Protein AF-A0A534LG85-F1 (afdb_monomer_lite)

Sequence (74 aa):
MATLKVIEDVLRREAMPMTRYKIRQALGNRIAQPLLDEGLHYLADHEMVYDEGPGGKVLWIRTSDATRARLRGA

Secondary structure (DSSP, 8-state):
-HHHHHHHHHHHHH-S-EEHHHHHHHTTT-S-HHHHHHHHHHHHHTTSEEE--TTSEEEE----HHHHHHHHT-

Radius of gyration: 11.13 Å; chains: 1; bounding box: 20×31×24 Å

pLDDT: mean 85.78, std 10.46, range [50.69, 95.06]

Foldseek 3Di:
DVLLVLLLVQQVVVQDWDDLVVSCVSVVVPDDSVRSVVSQVVCVVQVQWDDPDDPGTIHGDHDHVVVVVVVVVD

Structure (mmCIF, N/CA/C/O backbone):
data_AF-A0A534LG85-F1
#
_entry.id   AF-A0A534LG85-F1
#
loop_
_atom_site.group_PDB
_atom_site.id
_atom_site.type_symbol
_atom_site.label_atom_id
_atom_site.label_alt_id
_atom_site.label_comp_id
_atom_site.label_asym_id
_atom_site.label_entity_id
_atom_site.label_seq_id
_atom_site.pdbx_PDB_ins_code
_atom_site.Cartn_x
_atom_site.Cartn_y
_atom_site.Cartn_z
_atom_site.occupancy
_atom_site.B_iso_or_equiv
_atom_site.auth_seq_id
_atom_site.auth_comp_id
_atom_site.auth_asym_id
_atom_site.auth_atom_id
_atom_site.pdbx_PDB_model_num
ATOM 1 N N . MET A 1 1 ? -1.324 -15.685 4.543 1.00 58.38 1 MET A N 1
ATOM 2 C CA . MET A 1 1 ? -1.827 -15.271 3.210 1.00 58.38 1 MET A CA 1
ATOM 3 C C . MET A 1 1 ? -2.977 -14.270 3.273 1.00 58.38 1 MET A C 1
ATOM 5 O O . MET A 1 1 ? -3.061 -13.443 2.376 1.00 58.38 1 MET A O 1
ATOM 9 N N . ALA A 1 2 ? -3.813 -14.284 4.322 1.00 76.00 2 ALA A N 1
ATOM 10 C CA . ALA A 1 2 ? -4.917 -13.330 4.482 1.00 76.00 2 ALA A CA 1
ATOM 11 C C . ALA A 1 2 ? -4.494 -11.854 4.325 1.00 76.00 2 ALA A C 1
ATOM 13 O O . ALA A 1 2 ? -5.142 -11.117 3.597 1.00 76.00 2 ALA A O 1
ATOM 14 N N . THR A 1 3 ? -3.369 -11.438 4.916 1.00 83.69 3 THR A N 1
ATOM 15 C CA . THR A 1 3 ? -2.871 -10.053 4.831 1.00 83.69 3 THR A CA 1
ATOM 16 C C . THR A 1 3 ? -2.605 -9.589 3.396 1.00 83.69 3 THR A C 1
ATOM 18 O O . THR A 1 3 ? -3.077 -8.524 3.012 1.00 83.69 3 THR A O 1
ATOM 21 N N . LEU A 1 4 ? -1.905 -10.398 2.587 1.00 86.56 4 LEU A N 1
ATOM 22 C CA . LEU A 1 4 ? -1.606 -10.065 1.186 1.00 86.56 4 LEU A CA 1
ATOM 23 C C . LEU A 1 4 ? -2.886 -9.918 0.365 1.00 86.56 4 LEU A C 1
ATOM 25 O O . LEU A 1 4 ? -3.012 -8.966 -0.395 1.00 86.56 4 LEU A O 1
ATOM 29 N N . LYS A 1 5 ? -3.854 -10.817 0.579 1.00 86.62 5 LYS A N 1
ATOM 30 C CA . LYS A 1 5 ? -5.151 -10.767 -0.101 1.00 86.62 5 LYS A CA 1
ATOM 31 C C . LYS A 1 5 ? -5.894 -9.467 0.189 1.00 86.62 5 LYS A C 1
ATOM 33 O O . LYS A 1 5 ? -6.381 -8.826 -0.727 1.00 86.62 5 LYS A O 1
ATOM 38 N N . VAL A 1 6 ? -5.944 -9.056 1.456 1.00 90.50 6 VAL A N 1
ATOM 39 C CA . VAL A 1 6 ? -6.664 -7.837 1.847 1.00 90.50 6 VAL A CA 1
ATOM 40 C C . VAL A 1 6 ? -5.950 -6.579 1.319 1.00 90.50 6 VAL A C 1
ATOM 42 O O . VAL A 1 6 ? -6.621 -5.631 0.918 1.00 90.50 6 VAL A O 1
ATOM 45 N N . ILE A 1 7 ? -4.609 -6.566 1.265 1.00 91.12 7 ILE A N 1
ATOM 46 C CA . ILE A 1 7 ? -3.843 -5.474 0.632 1.00 91.12 7 ILE A CA 1
ATOM 47 C C . ILE A 1 7 ? -4.132 -5.418 -0.878 1.00 91.12 7 ILE A C 1
ATOM 49 O O . ILE A 1 7 ? -4.428 -4.342 -1.397 1.00 91.12 7 ILE A O 1
ATOM 53 N N . GLU A 1 8 ? -4.097 -6.562 -1.567 1.00 90.00 8 GLU A N 1
ATOM 54 C CA . GLU A 1 8 ? -4.445 -6.670 -2.991 1.00 90.00 8 GLU A CA 1
ATOM 55 C C . GLU A 1 8 ? -5.872 -6.184 -3.262 1.00 90.00 8 GLU A C 1
ATOM 57 O O . GLU A 1 8 ? -6.071 -5.359 -4.151 1.00 90.00 8 GLU A O 1
ATOM 62 N N . ASP A 1 9 ? -6.852 -6.629 -2.475 1.00 90.56 9 ASP A N 1
ATOM 63 C CA . ASP A 1 9 ? -8.256 -6.252 -2.649 1.00 90.56 9 ASP A CA 1
ATOM 64 C C . ASP A 1 9 ? -8.450 -4.729 -2.556 1.00 90.56 9 ASP A C 1
ATOM 66 O O . ASP A 1 9 ? -9.179 -4.149 -3.364 1.00 90.56 9 ASP A O 1
ATOM 70 N N . VAL A 1 10 ? -7.768 -4.060 -1.616 1.00 92.12 10 VAL A N 1
ATOM 71 C CA . VAL A 1 10 ? -7.802 -2.593 -1.492 1.00 92.12 10 VAL A CA 1
ATOM 72 C C . VAL A 1 10 ? -7.173 -1.920 -2.710 1.00 92.12 10 VAL A C 1
ATOM 74 O O . VAL A 1 10 ? -7.800 -1.055 -3.320 1.00 92.12 10 VAL A O 1
ATOM 77 N N . LEU A 1 11 ? -5.960 -2.321 -3.094 1.00 90.81 11 LEU A N 1
ATOM 78 C CA . LEU A 1 11 ? -5.237 -1.689 -4.202 1.00 90.81 11 LEU A CA 1
ATOM 79 C C . LEU A 1 11 ? -5.949 -1.886 -5.544 1.00 90.81 11 LEU A C 1
ATOM 81 O O . LEU A 1 11 ? -6.045 -0.953 -6.343 1.00 90.81 11 LEU A O 1
ATOM 85 N N . ARG A 1 12 ? -6.500 -3.080 -5.773 1.00 88.62 12 ARG A N 1
ATOM 86 C CA . ARG A 1 12 ? -7.269 -3.404 -6.975 1.00 88.62 12 ARG A CA 1
ATOM 87 C C . ARG A 1 12 ? -8.592 -2.644 -7.033 1.00 88.62 12 ARG A C 1
ATOM 89 O O . ARG A 1 12 ? -8.992 -2.234 -8.120 1.00 88.62 12 ARG A O 1
ATOM 96 N N . ARG A 1 13 ? -9.284 -2.482 -5.899 1.00 88.75 13 ARG A N 1
ATOM 97 C CA . ARG A 1 13 ? -10.562 -1.757 -5.833 1.00 88.75 13 ARG A CA 1
ATOM 98 C C . ARG A 1 13 ? -10.390 -0.272 -6.129 1.00 88.75 13 ARG A C 1
ATOM 100 O O . ARG A 1 13 ? -11.199 0.288 -6.858 1.00 88.75 13 ARG A O 1
ATOM 107 N N . GLU A 1 14 ? -9.379 0.351 -5.537 1.00 86.44 14 GLU A N 1
ATOM 108 C CA . GLU A 1 14 ? -9.161 1.793 -5.669 1.00 86.44 14 GLU A CA 1
ATOM 109 C C . GLU A 1 14 ? -8.557 2.155 -7.033 1.00 86.44 14 GLU A C 1
ATOM 111 O O . GLU A 1 14 ? -8.838 3.233 -7.551 1.00 86.44 14 GLU A O 1
ATOM 116 N N . ALA A 1 15 ? -7.757 1.255 -7.627 1.00 81.06 15 ALA A N 1
ATOM 117 C CA . ALA A 1 15 ? -7.172 1.386 -8.968 1.00 81.06 15 ALA A CA 1
ATOM 118 C C . ALA A 1 15 ? -6.492 2.749 -9.238 1.00 81.06 15 ALA A C 1
ATOM 120 O O . ALA A 1 15 ? -6.396 3.200 -10.379 1.00 81.06 15 ALA A O 1
ATOM 121 N N . MET A 1 16 ? -6.003 3.404 -8.181 1.00 89.00 16 MET A N 1
ATOM 122 C CA . MET A 1 16 ? -5.349 4.708 -8.221 1.00 89.00 16 MET A CA 1
ATOM 123 C C . MET A 1 16 ? -4.091 4.704 -7.343 1.00 89.00 16 MET A C 1
ATOM 125 O O . MET A 1 16 ? -4.018 3.924 -6.392 1.00 89.00 16 MET A O 1
ATOM 129 N N . PRO A 1 17 ? -3.102 5.578 -7.605 1.00 92.88 17 PRO A N 1
ATOM 130 C CA . PRO A 1 17 ? -1.913 5.669 -6.765 1.00 92.88 17 PRO A CA 1
ATOM 131 C C . PRO A 1 17 ? -2.256 6.134 -5.342 1.00 92.88 17 PRO A C 1
ATOM 133 O O . PRO A 1 17 ? -2.784 7.233 -5.144 1.00 92.88 17 PRO A O 1
ATOM 136 N N . MET A 1 18 ? -1.910 5.333 -4.334 1.00 94.75 18 MET A N 1
ATOM 137 C CA . MET A 1 18 ? -2.198 5.612 -2.924 1.00 94.75 18 MET A CA 1
ATOM 138 C C . MET A 1 18 ? -0.931 5.640 -2.079 1.00 94.75 18 MET A C 1
ATOM 140 O O . MET A 1 18 ? -0.002 4.872 -2.295 1.00 94.75 18 MET A O 1
ATOM 144 N N . THR A 1 19 ? -0.902 6.494 -1.058 1.00 95.06 19 THR A N 1
ATOM 145 C CA . THR A 1 19 ? 0.168 6.445 -0.057 1.00 95.06 19 THR A CA 1
ATOM 146 C C . THR A 1 19 ? -0.038 5.257 0.881 1.00 95.06 19 THR A C 1
ATOM 148 O O . THR A 1 19 ? -1.176 4.866 1.158 1.00 95.06 19 THR A O 1
ATOM 151 N N . ARG A 1 20 ? 1.051 4.740 1.460 1.00 94.25 20 ARG A N 1
ATOM 152 C CA . ARG A 1 20 ? 1.021 3.710 2.520 1.00 94.25 20 ARG A CA 1
ATOM 153 C C . ARG A 1 20 ? 0.043 4.049 3.649 1.00 94.25 20 ARG A C 1
ATOM 155 O O . ARG A 1 20 ? -0.716 3.192 4.090 1.00 94.25 20 ARG A O 1
ATOM 162 N N . TYR A 1 21 ? -0.012 5.322 4.046 1.00 93.38 21 TYR A N 1
ATOM 163 C CA . TYR A 1 21 ? -0.983 5.821 5.022 1.00 93.38 21 TYR A CA 1
ATOM 164 C C . TYR A 1 21 ? -2.438 5.599 4.577 1.00 93.38 21 TYR A C 1
ATOM 166 O O . TYR A 1 21 ? -3.230 5.041 5.336 1.00 93.38 21 TYR A O 1
ATOM 174 N N . LYS A 1 22 ? -2.790 5.987 3.342 1.00 94.25 22 LYS A N 1
ATOM 175 C CA . LYS A 1 22 ? -4.151 5.815 2.808 1.00 94.25 22 LYS A CA 1
ATOM 176 C C . LYS A 1 22 ? -4.521 4.343 2.643 1.00 94.25 22 LYS A C 1
ATOM 178 O O . LYS A 1 22 ? -5.655 3.974 2.927 1.00 94.25 22 LYS A O 1
ATOM 183 N N . ILE A 1 23 ? -3.570 3.500 2.240 1.00 93.94 23 ILE A N 1
ATOM 184 C CA . ILE A 1 23 ? -3.772 2.048 2.140 1.00 93.94 23 ILE A CA 1
ATOM 185 C C . ILE A 1 23 ? -4.077 1.480 3.528 1.00 93.94 23 ILE A C 1
ATOM 187 O O . ILE A 1 23 ? -5.085 0.803 3.717 1.00 93.94 23 ILE A O 1
ATOM 191 N N . ARG A 1 24 ? -3.275 1.832 4.539 1.00 93.69 24 ARG A N 1
ATOM 192 C CA . ARG A 1 24 ? -3.508 1.415 5.927 1.00 93.69 24 ARG A CA 1
ATOM 193 C C . ARG A 1 24 ? -4.863 1.888 6.460 1.00 93.69 24 ARG A C 1
ATOM 195 O O . ARG A 1 24 ? -5.555 1.123 7.131 1.00 93.69 24 ARG A O 1
ATOM 202 N N . GLN A 1 25 ? -5.266 3.113 6.127 1.00 94.38 25 GLN A N 1
ATOM 203 C CA . GLN A 1 25 ? -6.575 3.656 6.485 1.00 94.38 25 GLN A CA 1
ATOM 204 C C . GLN A 1 25 ? -7.721 2.877 5.820 1.00 94.38 25 GLN A C 1
ATOM 206 O O . GLN A 1 25 ? -8.676 2.519 6.507 1.00 94.38 25 GLN A O 1
ATOM 211 N N . ALA A 1 26 ? -7.618 2.553 4.527 1.00 92.25 26 ALA A N 1
ATOM 212 C CA . ALA A 1 26 ? -8.606 1.743 3.804 1.00 92.25 26 ALA A CA 1
ATOM 213 C C . ALA A 1 26 ? -8.722 0.313 4.366 1.00 92.25 26 ALA A C 1
ATOM 215 O O . ALA A 1 26 ? -9.799 -0.282 4.379 1.00 92.25 26 ALA A O 1
ATOM 216 N N . LEU A 1 27 ? -7.631 -0.211 4.929 1.00 92.06 27 LEU A N 1
ATOM 217 C CA . LEU A 1 27 ? -7.601 -1.476 5.666 1.00 92.06 27 LEU A CA 1
ATOM 218 C C . LEU A 1 27 ? -8.216 -1.373 7.078 1.00 92.06 27 LEU A C 1
ATOM 220 O O . LEU A 1 27 ? -8.297 -2.377 7.793 1.00 92.06 27 LEU A O 1
ATOM 224 N N . GLY A 1 28 ? -8.665 -0.187 7.499 1.00 93.31 28 GLY A N 1
ATOM 225 C CA . GLY A 1 28 ? -9.208 0.081 8.832 1.00 93.31 28 GLY A CA 1
ATOM 226 C C . GLY A 1 28 ? -8.140 0.125 9.925 1.00 93.31 28 GLY A C 1
ATOM 227 O O . GLY A 1 28 ? -8.439 -0.173 11.075 1.00 93.31 28 GLY A O 1
ATOM 228 N N . ASN A 1 29 ? -6.883 0.415 9.571 1.00 90.94 29 ASN A N 1
ATOM 229 C CA . ASN A 1 29 ? -5.722 0.380 10.470 1.00 90.94 29 ASN A CA 1
ATOM 230 C C . ASN A 1 29 ? -5.514 -0.966 11.196 1.00 90.94 29 ASN A C 1
ATOM 232 O O . ASN A 1 29 ? -4.824 -1.025 12.209 1.00 90.94 29 ASN A O 1
ATOM 236 N N . ARG A 1 30 ? -6.076 -2.058 10.660 1.00 89.06 30 ARG A N 1
ATOM 237 C CA . ARG A 1 30 ? -5.970 -3.417 11.223 1.00 89.06 30 ARG A CA 1
ATOM 238 C C . ARG A 1 30 ? -4.608 -4.074 10.989 1.00 89.06 30 ARG A C 1
ATOM 240 O O . ARG A 1 30 ? -4.310 -5.095 11.595 1.00 89.06 30 ARG A O 1
ATOM 247 N N . ILE A 1 31 ? -3.805 -3.511 10.089 1.00 89.12 31 ILE A N 1
ATOM 248 C CA . ILE A 1 31 ? -2.476 -4.004 9.726 1.00 89.12 31 ILE A CA 1
ATOM 249 C C . ILE A 1 31 ? -1.444 -2.969 10.176 1.00 89.12 31 ILE A C 1
ATOM 251 O O . ILE A 1 31 ? -1.559 -1.782 9.859 1.00 89.12 31 ILE A O 1
ATOM 255 N N . ALA A 1 32 ? -0.443 -3.426 10.931 1.00 91.12 32 ALA A N 1
ATOM 256 C CA . ALA A 1 32 ? 0.672 -2.596 11.370 1.00 91.12 32 ALA A CA 1
ATOM 257 C C . ALA A 1 32 ? 1.543 -2.162 10.179 1.00 91.12 32 ALA A C 1
ATOM 259 O O . ALA A 1 32 ? 1.648 -2.879 9.187 1.00 91.12 32 ALA A O 1
ATOM 260 N N . GLN A 1 33 ? 2.198 -1.003 10.299 1.00 90.19 33 GLN A N 1
ATOM 261 C CA . GLN A 1 33 ? 3.014 -0.431 9.220 1.00 90.19 33 GLN A CA 1
ATOM 262 C C . GLN A 1 33 ? 4.102 -1.393 8.697 1.00 90.19 33 GLN A C 1
ATOM 264 O O . GLN A 1 33 ? 4.142 -1.577 7.485 1.00 90.19 33 GLN A O 1
ATOM 269 N N . PRO A 1 34 ? 4.894 -2.086 9.546 1.00 92.12 34 PRO A N 1
ATOM 270 C CA . PRO A 1 34 ? 5.921 -3.008 9.049 1.00 92.12 34 PRO A CA 1
ATOM 271 C C . PRO A 1 34 ? 5.343 -4.145 8.201 1.00 92.12 34 PRO A C 1
ATOM 273 O O . PRO A 1 34 ? 5.866 -4.468 7.144 1.00 92.12 34 PRO A O 1
ATOM 276 N N . LEU A 1 35 ? 4.202 -4.697 8.623 1.00 91.56 35 LEU A N 1
ATOM 277 C CA . LEU A 1 35 ? 3.538 -5.787 7.913 1.00 91.56 35 LEU A CA 1
ATOM 278 C C . LEU A 1 35 ? 2.907 -5.323 6.588 1.00 91.56 35 LEU A C 1
ATOM 280 O O . LEU A 1 35 ? 2.835 -6.089 5.629 1.00 91.56 35 LEU A O 1
ATOM 284 N N . LEU A 1 36 ? 2.444 -4.070 6.526 1.00 92.75 36 LEU A N 1
ATOM 285 C CA . LEU A 1 36 ? 2.026 -3.454 5.269 1.00 92.75 36 LEU A CA 1
ATOM 286 C C . LEU A 1 36 ? 3.223 -3.298 4.325 1.00 92.75 36 LEU A C 1
ATOM 288 O O . LEU A 1 36 ? 3.108 -3.648 3.156 1.00 92.75 36 LEU A O 1
ATOM 292 N N . ASP A 1 37 ? 4.356 -2.808 4.826 1.00 93.19 37 ASP A N 1
ATOM 293 C CA . ASP A 1 37 ? 5.557 -2.592 4.019 1.00 93.19 37 ASP A CA 1
ATOM 294 C C . ASP A 1 37 ? 6.124 -3.908 3.468 1.00 93.19 37 ASP A C 1
ATOM 296 O O . ASP A 1 37 ? 6.402 -3.987 2.274 1.00 93.19 37 ASP A O 1
ATOM 300 N N . GLU A 1 38 ? 6.194 -4.967 4.280 1.00 92.56 38 GLU A N 1
ATOM 301 C CA . GLU A 1 38 ? 6.560 -6.316 3.820 1.00 92.56 38 GLU A CA 1
ATOM 302 C C . GLU A 1 38 ? 5.606 -6.831 2.734 1.00 92.56 38 GLU A C 1
ATOM 304 O O . GLU A 1 38 ? 6.035 -7.394 1.726 1.00 92.56 38 GLU A O 1
ATOM 309 N N . GLY A 1 39 ? 4.299 -6.624 2.921 1.00 92.12 39 GLY A N 1
ATOM 310 C CA . GLY A 1 39 ? 3.293 -7.039 1.949 1.00 92.12 39 GLY A CA 1
ATOM 311 C C . GLY A 1 39 ? 3.419 -6.296 0.620 1.00 92.12 39 GLY A C 1
ATOM 312 O O . GLY A 1 39 ? 3.338 -6.915 -0.438 1.00 92.12 39 GLY A O 1
ATOM 313 N N . LEU A 1 40 ? 3.646 -4.984 0.667 1.00 92.75 40 LEU A N 1
ATOM 314 C CA . LEU A 1 40 ? 3.858 -4.155 -0.518 1.00 92.75 40 LEU A CA 1
ATOM 315 C C . LEU A 1 40 ? 5.153 -4.518 -1.242 1.00 92.75 40 LEU A C 1
ATOM 317 O O . LEU A 1 40 ? 5.134 -4.652 -2.463 1.00 92.75 40 LEU A O 1
ATOM 321 N N . HIS A 1 41 ? 6.234 -4.753 -0.498 1.00 92.75 41 HIS A N 1
ATOM 322 C CA . HIS A 1 41 ? 7.503 -5.198 -1.060 1.00 92.75 41 HIS A CA 1
ATOM 323 C C . HIS A 1 41 ? 7.348 -6.540 -1.783 1.00 92.75 41 HIS A C 1
ATOM 325 O O . HIS A 1 41 ? 7.727 -6.654 -2.943 1.00 92.75 41 HIS A O 1
ATOM 331 N N . TYR A 1 42 ? 6.668 -7.510 -1.161 1.00 90.75 42 TYR A N 1
ATOM 332 C CA . TYR A 1 42 ? 6.359 -8.788 -1.802 1.00 90.75 42 TYR A CA 1
ATOM 333 C C . TYR A 1 42 ? 5.569 -8.607 -3.107 1.00 90.75 42 TYR A C 1
ATOM 335 O O . TYR A 1 42 ? 5.897 -9.219 -4.121 1.00 90.75 42 TYR A O 1
ATOM 343 N N . LEU A 1 43 ? 4.527 -7.770 -3.108 1.00 90.00 43 LEU A N 1
ATOM 344 C CA . LEU A 1 43 ? 3.727 -7.507 -4.309 1.00 90.00 43 LEU A CA 1
ATOM 345 C C . LEU A 1 43 ? 4.545 -6.803 -5.405 1.00 90.00 43 LEU A C 1
ATOM 347 O O . LEU A 1 43 ? 4.330 -7.077 -6.586 1.00 90.00 43 LEU A O 1
ATOM 351 N N . ALA A 1 44 ? 5.471 -5.920 -5.032 1.00 91.31 44 ALA A N 1
ATOM 352 C CA . ALA A 1 44 ? 6.356 -5.230 -5.965 1.00 91.31 44 ALA A CA 1
ATOM 353 C C . ALA A 1 44 ? 7.361 -6.203 -6.602 1.00 91.31 44 ALA A C 1
ATOM 355 O O . ALA A 1 44 ? 7.478 -6.233 -7.825 1.00 91.31 44 ALA A O 1
ATOM 356 N N . ASP A 1 45 ? 7.986 -7.072 -5.800 1.00 91.19 45 ASP A N 1
ATOM 357 C CA . ASP A 1 45 ? 8.907 -8.121 -6.269 1.00 91.19 45 ASP A CA 1
ATOM 358 C C . ASP A 1 45 ? 8.239 -9.094 -7.253 1.00 91.19 45 ASP A C 1
ATOM 360 O O . ASP A 1 45 ? 8.897 -9.695 -8.099 1.00 91.19 45 ASP A O 1
ATOM 364 N N . HIS A 1 46 ? 6.916 -9.247 -7.156 1.00 89.12 46 HIS A N 1
ATOM 365 C CA . HIS A 1 46 ? 6.112 -10.087 -8.046 1.00 89.12 46 HIS A CA 1
ATOM 366 C C . HIS A 1 46 ? 5.436 -9.293 -9.177 1.00 89.12 46 HIS A C 1
ATOM 368 O O . HIS A 1 46 ? 4.507 -9.805 -9.806 1.00 89.12 46 HIS A O 1
ATOM 374 N N . GLU A 1 47 ? 5.874 -8.054 -9.427 1.00 88.69 47 GLU A N 1
ATOM 375 C CA . GLU A 1 47 ? 5.391 -7.163 -10.491 1.00 88.69 47 GLU A CA 1
ATOM 376 C C . GLU A 1 47 ? 3.871 -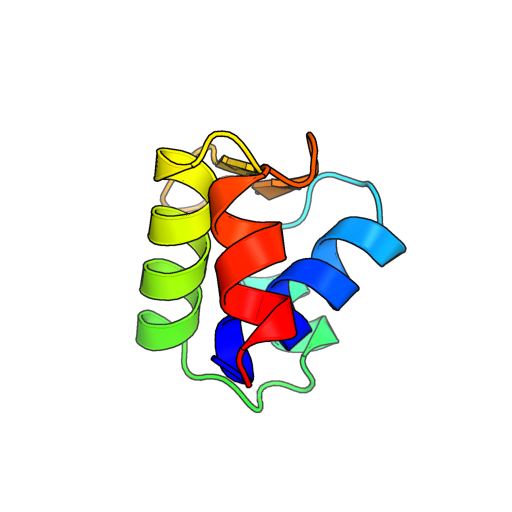6.920 -10.466 1.00 88.69 47 GLU A C 1
ATOM 378 O O . GLU A 1 47 ? 3.220 -6.805 -11.512 1.00 88.69 47 GLU A O 1
ATOM 383 N N . MET A 1 48 ? 3.282 -6.885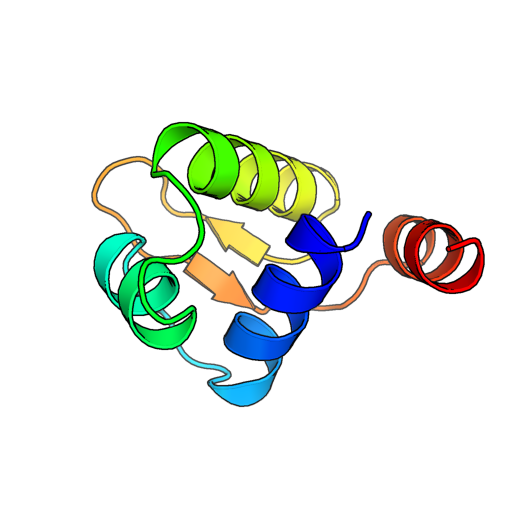 -9.268 1.00 88.69 48 MET A N 1
ATOM 384 C CA . MET A 1 48 ? 1.844 -6.671 -9.088 1.00 88.69 48 MET A CA 1
ATOM 385 C C . MET A 1 48 ? 1.476 -5.228 -8.791 1.00 88.69 48 MET A C 1
ATOM 387 O O . MET A 1 48 ? 0.380 -4.767 -9.127 1.00 88.69 48 MET A O 1
ATOM 391 N N . VAL A 1 49 ? 2.403 -4.513 -8.163 1.00 91.94 49 VAL A N 1
ATOM 392 C CA . VAL A 1 49 ? 2.280 -3.095 -7.850 1.00 91.94 49 VAL A CA 1
ATOM 393 C C . VAL A 1 49 ? 3.508 -2.356 -8.360 1.00 91.94 49 VAL A C 1
ATOM 395 O O . VAL A 1 49 ? 4.608 -2.901 -8.386 1.00 91.94 49 VAL A O 1
ATOM 398 N N . TYR A 1 50 ? 3.312 -1.102 -8.741 1.00 90.94 50 TYR A N 1
ATOM 399 C CA . TYR A 1 50 ? 4.389 -0.132 -8.838 1.00 90.94 50 TYR A CA 1
ATOM 400 C C . TYR A 1 50 ? 4.503 0.576 -7.488 1.00 90.94 50 TYR A C 1
ATOM 402 O O . TYR A 1 50 ? 3.526 1.178 -7.037 1.00 90.94 50 TYR A O 1
ATOM 410 N N . ASP A 1 51 ? 5.658 0.472 -6.835 1.00 92.94 51 ASP A N 1
ATOM 411 C CA . ASP A 1 51 ? 5.929 1.068 -5.526 1.00 92.94 51 ASP A CA 1
ATOM 412 C C . ASP A 1 51 ? 7.077 2.075 -5.637 1.00 92.94 51 ASP A C 1
ATOM 414 O O . ASP A 1 51 ? 8.210 1.715 -5.950 1.00 92.94 51 ASP A O 1
ATOM 418 N N . GLU A 1 52 ? 6.779 3.345 -5.371 1.00 92.19 52 GLU A N 1
ATOM 419 C CA . GLU A 1 52 ? 7.759 4.439 -5.382 1.00 92.19 52 GLU A CA 1
ATOM 420 C C . GLU A 1 52 ? 8.693 4.425 -4.152 1.00 92.19 52 GLU A C 1
ATOM 422 O O . GLU A 1 52 ? 9.618 5.233 -4.064 1.00 92.19 52 GLU A O 1
ATOM 427 N N . GLY A 1 53 ? 8.464 3.531 -3.186 1.00 86.00 53 GLY A N 1
ATOM 428 C CA . GLY A 1 53 ? 9.262 3.413 -1.968 1.00 86.00 53 GLY A CA 1
ATOM 429 C C . GLY A 1 53 ? 8.814 4.349 -0.832 1.00 86.00 53 GLY A C 1
ATOM 430 O O . GLY A 1 53 ? 7.690 4.869 -0.833 1.00 86.00 53 GLY A O 1
ATOM 431 N N . PRO A 1 54 ? 9.651 4.538 0.208 1.00 84.06 54 PRO A N 1
ATOM 432 C CA . PRO A 1 54 ? 9.282 5.285 1.411 1.00 84.06 54 PRO A CA 1
ATOM 433 C C . PRO A 1 54 ? 8.811 6.714 1.107 1.00 84.06 54 PRO A C 1
ATOM 435 O O . PRO A 1 54 ? 9.504 7.489 0.460 1.00 84.06 54 PRO A O 1
ATOM 438 N N . GLY A 1 55 ? 7.617 7.075 1.587 1.00 85.06 55 GLY A N 1
ATOM 439 C CA . GLY A 1 55 ? 7.002 8.387 1.331 1.00 85.06 55 GLY A CA 1
ATOM 440 C C . GLY A 1 55 ? 6.332 8.538 -0.043 1.00 85.06 55 GLY A C 1
ATOM 441 O O . GLY A 1 55 ? 5.579 9.491 -0.237 1.00 85.06 55 GLY A O 1
ATOM 442 N N . GLY A 1 56 ? 6.541 7.587 -0.954 1.00 91.06 56 GLY A N 1
ATOM 443 C CA . GLY A 1 56 ? 5.913 7.542 -2.269 1.00 91.06 56 GLY A CA 1
ATOM 444 C C . GLY A 1 56 ? 4.536 6.872 -2.281 1.00 91.06 56 GLY A C 1
ATOM 445 O O . GLY A 1 56 ? 3.930 6.561 -1.242 1.00 91.06 56 GLY A O 1
ATOM 446 N N . LYS A 1 57 ? 4.020 6.671 -3.491 1.00 93.69 57 LYS A N 1
ATOM 447 C CA . LYS A 1 57 ? 2.743 6.015 -3.764 1.00 93.69 57 LYS A CA 1
ATOM 448 C C . LYS A 1 57 ? 2.935 4.582 -4.245 1.00 93.69 57 LYS A C 1
ATOM 450 O O . LYS A 1 57 ? 3.966 4.204 -4.789 1.00 93.69 57 LYS A O 1
ATOM 455 N N . VAL A 1 58 ? 1.877 3.807 -4.060 1.00 93.31 58 VAL A N 1
ATOM 456 C CA . VAL A 1 58 ? 1.719 2.459 -4.583 1.00 93.31 58 VAL A CA 1
ATOM 457 C C . VAL A 1 58 ? 0.553 2.470 -5.555 1.00 93.31 58 VAL A C 1
ATOM 459 O O . VAL A 1 58 ? -0.530 2.959 -5.220 1.00 93.31 58 VAL A O 1
ATOM 462 N N . LEU A 1 59 ? 0.766 1.922 -6.743 1.00 91.00 59 LEU A N 1
ATOM 463 C CA . LEU A 1 59 ? -0.258 1.737 -7.760 1.00 91.00 59 LEU A CA 1
ATOM 464 C C . LEU A 1 59 ? -0.387 0.255 -8.099 1.00 91.00 59 LEU A C 1
ATOM 466 O O . LEU A 1 59 ? 0.602 -0.427 -8.345 1.00 91.00 59 LEU A O 1
ATOM 470 N N . TRP A 1 60 ? -1.621 -0.228 -8.161 1.00 90.94 60 TRP A N 1
ATOM 471 C CA . TRP A 1 60 ? -1.917 -1.549 -8.695 1.00 90.94 60 TRP A CA 1
ATOM 472 C C . TRP A 1 60 ? -1.634 -1.61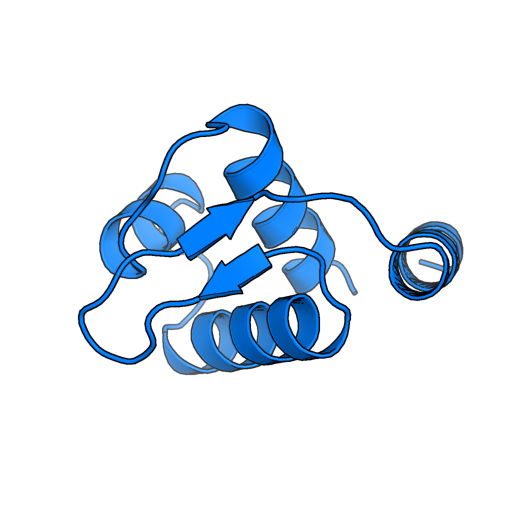7 -10.202 1.00 90.94 60 TRP A C 1
ATOM 474 O O . TRP A 1 60 ? -2.152 -0.789 -10.950 1.00 90.94 60 TRP A O 1
ATOM 484 N N . ILE A 1 61 ? -0.866 -2.616 -10.652 1.00 85.88 61 ILE A N 1
ATOM 485 C CA . ILE A 1 61 ? -0.545 -2.797 -12.079 1.00 85.88 61 ILE A CA 1
ATOM 486 C C . ILE A 1 61 ? -1.066 -4.121 -12.660 1.00 85.88 61 ILE A C 1
ATOM 488 O O . ILE A 1 61 ? -1.497 -4.119 -13.811 1.00 85.88 61 ILE A O 1
ATOM 492 N N . ARG A 1 62 ? -1.092 -5.235 -11.902 1.00 79.38 62 ARG A N 1
ATOM 493 C CA . ARG A 1 62 ? -1.691 -6.533 -12.315 1.00 79.38 62 ARG A CA 1
ATOM 494 C C . ARG A 1 62 ? -1.652 -7.585 -11.196 1.00 79.38 62 ARG A C 1
ATOM 496 O O . ARG A 1 62 ? -0.858 -7.478 -10.279 1.00 79.38 62 ARG A O 1
ATOM 503 N N . THR A 1 63 ? -2.438 -8.663 -11.302 1.00 68.56 63 THR A N 1
ATOM 504 C CA . THR A 1 63 ? -2.230 -9.871 -10.471 1.00 68.56 63 THR A CA 1
ATOM 505 C C . THR A 1 63 ? -1.244 -10.806 -11.182 1.00 68.56 63 THR A C 1
ATOM 507 O O . THR A 1 63 ? -1.517 -11.195 -12.318 1.00 68.56 63 THR A O 1
ATOM 510 N N . SER A 1 64 ? -0.142 -11.211 -10.539 1.00 67.38 64 SER A N 1
ATOM 511 C CA . SER A 1 64 ? 0.781 -12.219 -11.088 1.00 67.38 64 SER A CA 1
ATOM 512 C C . SER A 1 64 ? 0.259 -13.646 -10.869 1.00 67.38 64 SER A C 1
ATOM 514 O O . SER A 1 64 ? -0.483 -13.915 -9.919 1.00 67.38 64 SER A O 1
ATOM 516 N N . ASP A 1 65 ? 0.647 -14.591 -11.731 1.00 69.44 65 ASP A N 1
ATOM 517 C CA . ASP A 1 65 ? 0.203 -15.988 -11.605 1.00 69.44 65 ASP A CA 1
ATOM 518 C C . ASP A 1 65 ? 0.742 -16.671 -10.337 1.00 69.44 65 ASP A C 1
ATOM 520 O O . ASP A 1 65 ? 0.037 -17.477 -9.727 1.00 69.44 65 ASP A O 1
ATOM 524 N N . ALA A 1 66 ? 1.938 -16.289 -9.874 1.00 67.50 66 ALA A N 1
ATOM 525 C CA . ALA A 1 66 ? 2.516 -16.774 -8.621 1.00 67.50 66 ALA A CA 1
ATOM 526 C C . ALA A 1 66 ? 1.659 -16.382 -7.405 1.00 67.50 66 ALA A C 1
ATOM 528 O O . ALA A 1 66 ? 1.316 -17.231 -6.577 1.00 67.50 66 ALA A O 1
ATOM 529 N N . THR A 1 67 ? 1.230 -15.121 -7.326 1.00 64.94 67 THR A N 1
ATOM 530 C CA . THR A 1 67 ? 0.349 -14.671 -6.242 1.00 64.94 67 THR A CA 1
ATOM 531 C C . THR A 1 67 ? -1.052 -15.242 -6.382 1.00 64.94 67 THR A C 1
ATOM 533 O O . THR A 1 67 ? -1.651 -15.643 -5.387 1.00 64.94 67 THR A O 1
ATOM 536 N N . ARG A 1 68 ? -1.563 -15.394 -7.608 1.00 67.62 68 ARG A N 1
ATOM 537 C CA . ARG A 1 68 ? -2.837 -16.083 -7.843 1.00 67.62 68 ARG A CA 1
ATOM 538 C C . ARG A 1 68 ? -2.809 -17.527 -7.327 1.00 67.62 68 ARG A C 1
ATOM 540 O O . ARG A 1 68 ? -3.786 -17.962 -6.720 1.00 67.62 68 ARG A O 1
ATOM 547 N N . ALA A 1 69 ? -1.718 -18.260 -7.545 1.00 70.88 69 ALA A N 1
ATOM 548 C CA . ALA A 1 69 ? -1.548 -19.622 -7.039 1.00 70.88 69 ALA A CA 1
ATOM 549 C C . ALA A 1 69 ? -1.474 -19.652 -5.505 1.00 70.88 69 ALA A C 1
ATOM 551 O O . ALA A 1 69 ? -2.162 -20.450 -4.870 1.00 70.88 69 ALA A O 1
ATOM 552 N N . ARG A 1 70 ? -0.715 -18.720 -4.913 1.00 66.69 70 ARG A N 1
ATOM 553 C CA . ARG A 1 70 ? -0.622 -18.494 -3.462 1.00 66.69 70 ARG A CA 1
ATOM 554 C C . ARG A 1 70 ? -2.025 -18.281 -2.873 1.00 66.69 7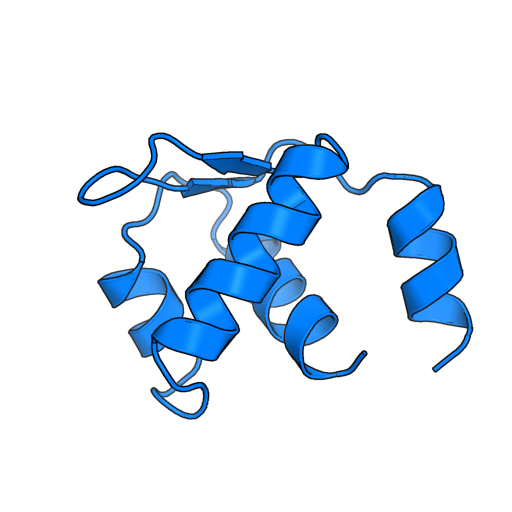0 ARG A C 1
ATOM 556 O O . ARG A 1 70 ? -2.445 -19.035 -2.009 1.00 66.69 70 ARG A O 1
ATOM 563 N N . LEU A 1 71 ? -2.797 -17.333 -3.406 1.00 65.12 71 LEU A N 1
ATOM 564 C CA . LEU A 1 71 ? -4.139 -16.988 -2.919 1.00 65.12 71 LEU A CA 1
ATOM 565 C C . LEU A 1 71 ? -5.185 -18.097 -3.054 1.00 65.12 71 LEU A C 1
ATOM 567 O O . LEU A 1 71 ? -6.140 -18.107 -2.283 1.00 65.12 71 LEU A O 1
ATOM 571 N N . ARG A 1 72 ? -5.046 -18.995 -4.034 1.00 66.81 72 ARG A N 1
ATOM 572 C CA . ARG A 1 72 ? -5.950 -20.144 -4.208 1.00 66.81 72 ARG A CA 1
ATOM 573 C C . ARG A 1 72 ? -5.661 -21.292 -3.238 1.00 66.81 72 ARG A C 1
ATOM 575 O O . ARG A 1 72 ? -6.509 -22.163 -3.095 1.00 66.81 72 ARG A O 1
ATOM 582 N N . GLY A 1 73 ? -4.483 -21.309 -2.612 1.00 59.53 73 GLY A N 1
ATOM 583 C CA . GLY A 1 73 ? -4.059 -22.347 -1.670 1.00 59.53 73 GLY A CA 1
ATOM 584 C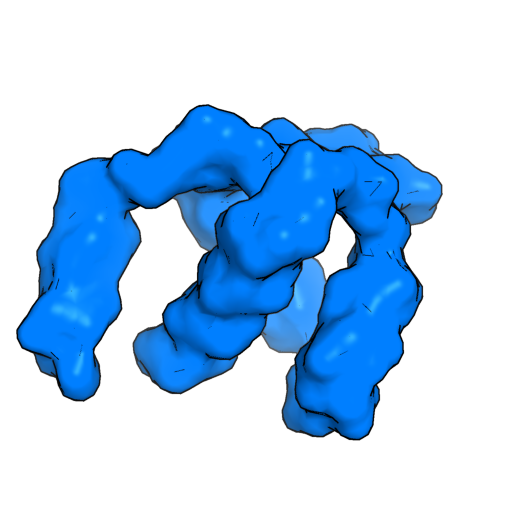 C . GLY A 1 73 ? -4.334 -22.043 -0.193 1.00 59.53 73 GLY A C 1
ATOM 585 O O . GLY A 1 73 ? -3.826 -22.777 0.652 1.00 59.53 73 GLY A O 1
ATOM 586 N N . ALA A 1 74 ? -5.071 -20.971 0.125 1.00 50.69 74 ALA A N 1
ATOM 587 C CA . ALA A 1 74 ? -5.410 -20.544 1.488 1.00 50.69 74 ALA A CA 1
ATOM 588 C C . ALA A 1 74 ? -6.915 -20.385 1.703 1.00 50.69 74 ALA A C 1
ATOM 590 O O . ALA A 1 74 ? -7.625 -20.059 0.725 1.00 50.69 74 ALA A O 1
#

=== Feature glossary ===
The record interleaves many kinds of information about one protein. Here is each kind framed as the question it answers.

Q: What known structures does this most resemble?
A: Structural nearest neighbors (via Foldseek easy-search vs the PDB). Reported per hit: target PDB id, E-value, and alignment TM-score. A TM-score above ~0.5 is the conventional threshold for 'same fold'.

Q: Where is each backbone atom in 3D?
A: The mmCIF table is the protein's shape written out atom by atom. For each backbone N, Cα, C, and carbonyl O, it records an (x, y, z) coordinate triple in Å plus the residue type, chain letter, and residue number.

Q: What are the backbone torsion angles?
A: The φ/ψ torsion pair specifies the backbone conformation at each residue. φ rotates about the N–Cα bond, ψ about the Cα–C bond. Steric clashes forbid most of the (φ, ψ) plane — the allowed regions (α-helix basin, β-sheet basin, left-handed helix) are the Ramachandran-allowed regions.

Q: Which residues are buried vs exposed?
A: Solvent-accessible surface area (SASA) is the area in Å² traced out by the centre of a 1.4 Å probe sphere (a water molecule) rolled over the protein's van der Waals surface (Shrake–Rupley / Lee–Richards construction). Buried residues have near-zero SASA; fully exposed residues can exceed 200 Å². The total SASA scales roughly with the number of surface residues.

Q: How confident is the AlphaFold model at each residue?
A: pLDDT is the predicted lDDT-Cα score: AlphaFold's confidence that the local environment of each residue (all inter-atomic distances within 15 Å) is correctly placed. It is a per-residue number between 0 and 100, with higher meaning more reliable.

Q: What does the local fold look like, residue by residue?
A: 3Di is Foldseek's structural alphabet. Each residue is assigned one of twenty discrete states based on how its Cα sits relative to its spatial (not sequential) neighbors. Aligning 3Di strings finds structural homologs roughly as well as full 3D superposition, but orders of magnitude faster.

Q: How big and how compact is the whole molecule?
A: Radius of gyration (Rg) is the root-mean-square distance of Cα atoms from their centroid — a single number for overall size and compactness. A globular domain of N residues has Rg ≈ 2.2·N^0.38 Å; an extended or disordered chain has a much larger Rg. The Cα contact count is the number of residue pairs whose Cα atoms are within 8 Å and are more than four positions apart in sequence — a standard proxy for tertiary packing density. The bounding box is the smallest axis-aligned box enclosing all Cα atoms.

Q: Which residues are in helices, strands, or loops?
A: DSSP 8-state secondary structure assigns each residue one of H (α-helix), G (3₁₀-helix), I (π-helix), E (extended β-strand), B (isolated β-bridge), T (hydrogen-bonded turn), S (bend), or '-' (coil). The assignment is computed from backbone hydrogen-bond geometry via the Kabsch–Sander algorithm.

Q: How mobile is each atom in the crystal?
A: Crystallographic B-factors measure how much each atom's electron density is smeared out, in Å². They rise in mobile loops and surface residues and fall in the buried interior. In AlphaFold models this column is repurposed to hold pLDDT instead.

Q: What if only a Cα trace is available?
A: P-SEA three-state annotation labels each residue as helix, strand, or coil based purely on the geometry of the Cα trace. It serves as a fallback when the full backbone (and thus DSSP) is unavailable.

Q: What family and function is it annotated with?
A: Database cross-references. InterPro integrates a dozen domain/family signature databases into unified entries with residue-range hits. GO terms attach function/process/location labels with evidence codes. CATH codes position the fold in a four-level structural taxonomy. Organism is the NCBI-taxonomy species name.

Q: Are the domains correctly placed relative to each other?
A: Predicted Aligned Error (PAE) is an AlphaFold confidence matrix: entry (i, j) is the expected error in the position of residue j, in ångströms, when the prediction is superimposed on the true structure at residue i. Low PAE within a block of residues means that block is internally rigid and well-predicted; high PAE between two blocks means their relative placement is uncertain even if each block individually is confident.

Q: What do the diagnostic plots show?
A: Three diagnostic plots accompany the record. The Cα contact map visualizes the tertiary structure as a 2D adjacency matrix (8 Å cutoff, sequence-local contacts suppressed). The Ramachandran plot shows the distribution of backbone (φ, ψ) torsions, with points in the α and β basins reflecting secondary structure content. The PAE plot shows AlphaFold's inter-residue confidence as a color matrix.

Q: What is the amino-acid chain?
A: Primary structure: the covalent order of the twenty standard amino acids along the backbone. Two proteins with the same sequence will (almost always) fold to the same structure; two with 30% identity often share a fold but not the details.

Q: What do the rendered images show?
A: The six renders are orthographic views along the three Cartesian axes in both directions. Representation (cartoon, sticks, or surface) and color scheme (sequence-rainbow or by-chain) vary across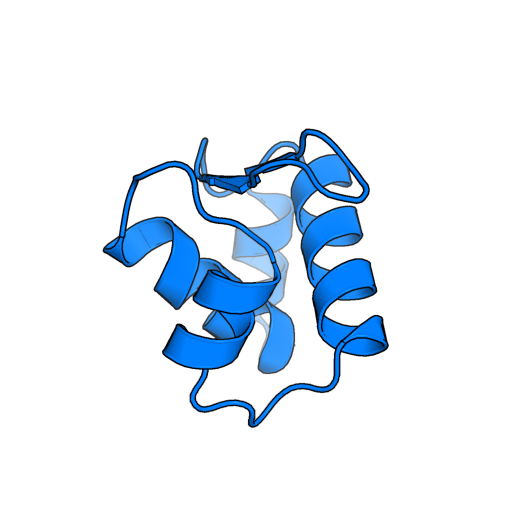 proteins so the training set covers all the common visualization conventions.